Protein AF-M0G996-F1 (afdb_monomer)

Radius of gyration: 20.88 Å; Cα contacts (8 Å, |Δi|>4): 103; chains: 1; bounding box: 54×39×55 Å

Organism: Haloferax prahovense (strain DSM 18310 / JCM 13924 / TL6) (NCBI:txid1227461)

Sequence (104 aa):
MSTTAAAQEGVGSGICGTPLAETINQAAPLVVGTLMIGAAILSYILHTAAAFPKDPQSVQTFKNWRNRAGMSAVTTPLFAVVIEMFIGFTGTSTAECVSIVPFF

pLDDT: mean 76.58, std 18.46, range [34.53, 96.31]

Nearest PDB structures (foldseek):
  5l8b-assembly1_I  TM=9.284E-01  e=2.041E+00  Rhodospirillum rubrum
  5l89-assembly1_A  TM=7.918E-01  e=1.202E+00  Rhodospirillum rubrum
  5l8b-assembly4_V  TM=7.927E-01  e=1.434E+00  Rhodospirillum rubrum
  5l8f-assembly1_B  TM=7.906E-01  e=1.434E+00  Rhodospirillum rubrum ATCC 11170
  5l8b-assembly1_J  TM=7.923E-01  e=1.613E+00  Rhodospirillum rubrum

Foldseek 3Di:
DDDDDDDDDDPPPFCAPPPVLVCQQVPLQVVLVCLLVVLQVLLVVLVVVLVPDPDVVVNVVSVVSSVVSNVSNVVSLVVQVVVLVVVVVVVRPSNVRHDNHNPD

Mean predicted aligned error: 10.98 Å

Secondary structure (DSSP, 8-state):
----------TT--STTSHHHHHHHHHHHHHHHHHHHHHHHHHHHHHHHTTS--SHHHHHHHHHHHHHHHHHHHHHHHHHHHHHHHHHHT-SGGGGT---STT-

Structure (mmCIF, N/CA/C/O backbone):
data_AF-M0G996-F1
#
_entry.id   AF-M0G996-F1
#
loop_
_atom_site.group_PDB
_atom_site.id
_atom_site.type_symbol
_atom_site.label_atom_id
_atom_site.label_alt_id
_atom_site.label_comp_id
_atom_site.label_asym_id
_atom_site.label_entity_id
_atom_site.label_seq_id
_atom_site.pdbx_PDB_ins_code
_atom_site.Cartn_x
_atom_site.Cartn_y
_atom_site.Cartn_z
_atom_site.occupancy
_atom_site.B_iso_or_equiv
_atom_site.auth_seq_id
_atom_site.auth_comp_id
_atom_site.auth_asym_id
_atom_site.auth_atom_id
_atom_site.pdbx_PDB_model_num
ATOM 1 N N . MET A 1 1 ? 30.913 30.472 -22.057 1.00 34.59 1 MET A N 1
ATOM 2 C CA . MET A 1 1 ? 29.515 30.420 -22.533 1.00 34.59 1 MET A CA 1
ATOM 3 C C . MET A 1 1 ? 29.280 29.021 -23.070 1.00 34.59 1 MET A C 1
ATOM 5 O O . MET A 1 1 ? 29.882 28.678 -24.075 1.00 34.59 1 MET A O 1
ATOM 9 N N . SER A 1 2 ? 28.527 28.197 -22.340 1.00 37.09 2 SER A N 1
ATOM 10 C CA . SER A 1 2 ? 28.156 26.842 -22.762 1.00 37.09 2 SER A CA 1
ATOM 11 C C . SER A 1 2 ? 26.751 26.915 -23.347 1.00 37.09 2 SER A C 1
ATOM 13 O O . SER A 1 2 ? 25.819 27.314 -22.651 1.00 37.09 2 SER A O 1
ATOM 15 N N . THR A 1 3 ? 26.615 26.630 -24.637 1.00 41.78 3 THR A N 1
ATOM 16 C CA . THR A 1 3 ? 25.322 26.513 -25.309 1.00 41.78 3 THR A CA 1
ATOM 17 C C . THR A 1 3 ? 24.697 25.171 -24.959 1.00 41.78 3 THR A C 1
ATOM 19 O O . THR A 1 3 ? 25.253 24.118 -25.262 1.00 41.78 3 THR A O 1
ATOM 22 N N . THR A 1 4 ? 23.526 25.223 -24.333 1.00 44.72 4 THR A N 1
ATOM 23 C CA . THR A 1 4 ? 22.593 24.106 -24.179 1.00 44.72 4 THR A CA 1
ATOM 24 C C . THR A 1 4 ? 22.136 23.624 -25.554 1.00 44.72 4 THR A C 1
ATOM 26 O O . THR A 1 4 ? 21.412 24.342 -26.245 1.00 44.72 4 THR A O 1
ATOM 29 N N . ALA A 1 5 ? 22.540 22.417 -25.946 1.00 42.69 5 ALA A N 1
ATOM 30 C CA . ALA A 1 5 ? 21.905 21.695 -27.039 1.00 42.69 5 ALA A CA 1
ATOM 31 C C . ALA A 1 5 ? 20.617 21.055 -26.505 1.00 42.69 5 ALA A C 1
ATOM 33 O O . ALA A 1 5 ? 20.651 20.141 -25.682 1.00 42.69 5 ALA A O 1
ATOM 34 N N . ALA A 1 6 ? 19.482 21.600 -26.935 1.00 41.41 6 ALA A N 1
ATOM 35 C CA . ALA A 1 6 ? 18.177 20.998 -26.7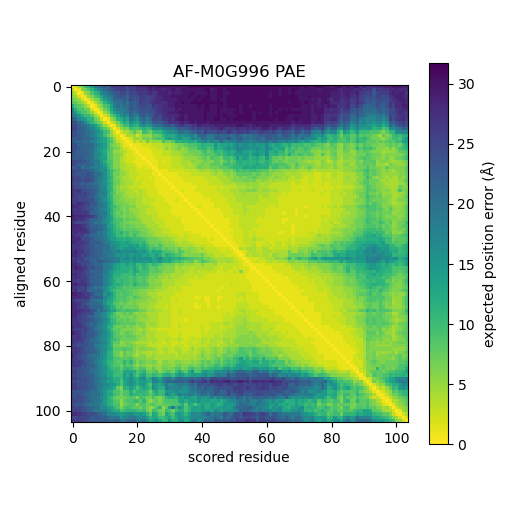42 1.00 41.41 6 ALA A CA 1
ATOM 36 C C . ALA A 1 6 ? 18.029 19.758 -27.636 1.00 41.41 6 ALA A C 1
ATOM 38 O O . ALA A 1 6 ? 18.450 19.775 -28.789 1.00 41.41 6 ALA A O 1
ATOM 39 N N . ALA A 1 7 ? 17.427 18.726 -27.041 1.00 48.81 7 ALA A N 1
ATOM 40 C CA . ALA A 1 7 ? 16.586 17.678 -27.612 1.00 48.81 7 ALA A CA 1
ATOM 41 C C . ALA A 1 7 ? 16.624 17.471 -29.137 1.00 48.81 7 ALA A C 1
ATOM 43 O O . ALA A 1 7 ? 16.220 18.356 -29.885 1.00 48.81 7 ALA A O 1
ATOM 44 N N . GLN A 1 8 ? 16.952 16.243 -29.558 1.00 42.38 8 GLN A N 1
ATOM 45 C CA . GLN A 1 8 ? 16.032 15.347 -30.282 1.00 42.38 8 GLN A CA 1
ATOM 46 C C . GLN A 1 8 ? 16.818 14.201 -30.939 1.00 42.38 8 GLN A C 1
ATOM 48 O O . GLN A 1 8 ? 17.182 14.307 -32.101 1.00 42.38 8 GLN A O 1
ATOM 53 N N . GLU A 1 9 ? 17.014 13.080 -30.237 1.00 34.53 9 GLU A N 1
ATOM 54 C CA . GLU A 1 9 ? 17.279 11.786 -30.885 1.00 34.53 9 GLU A CA 1
ATOM 55 C C . GLU A 1 9 ? 16.590 10.662 -30.098 1.00 34.53 9 GLU A C 1
ATOM 57 O O . GLU A 1 9 ? 16.899 10.423 -28.936 1.00 34.53 9 GLU A O 1
ATOM 62 N N . GLY A 1 10 ? 15.639 9.982 -30.748 1.00 34.75 10 GLY A N 1
ATOM 63 C CA . GLY A 1 10 ? 15.135 8.676 -30.323 1.00 34.75 10 GLY A CA 1
ATOM 64 C C . GLY A 1 10 ? 13.733 8.654 -29.714 1.00 34.75 10 GLY A C 1
ATOM 65 O O . GLY A 1 10 ? 13.570 8.619 -28.497 1.00 34.75 10 GLY A O 1
ATOM 66 N N . VAL A 1 11 ? 12.711 8.490 -30.560 1.00 43.25 11 VAL A N 1
ATOM 67 C CA . VAL A 1 11 ? 11.541 7.681 -30.175 1.00 43.25 11 VAL A CA 1
ATOM 68 C C . VAL A 1 11 ? 12.088 6.273 -29.908 1.00 43.25 11 VAL A C 1
ATOM 70 O O . VAL A 1 11 ? 12.299 5.508 -30.843 1.00 43.25 11 VAL A O 1
ATOM 73 N N . GLY A 1 12 ? 12.468 5.998 -28.657 1.00 42.66 12 GLY A N 1
ATOM 74 C CA . GLY A 1 12 ? 13.175 4.772 -28.273 1.00 42.66 12 GLY A CA 1
ATOM 75 C C . GLY A 1 12 ? 14.342 4.918 -27.284 1.00 42.66 12 GLY A C 1
ATOM 76 O O . GLY A 1 12 ? 14.919 3.895 -26.930 1.00 42.66 12 GLY A O 1
ATOM 77 N N . SER A 1 13 ? 14.703 6.113 -26.791 1.00 47.28 13 SER A N 1
ATOM 78 C CA . SER A 1 13 ? 15.639 6.212 -25.654 1.00 47.28 13 SER A CA 1
AT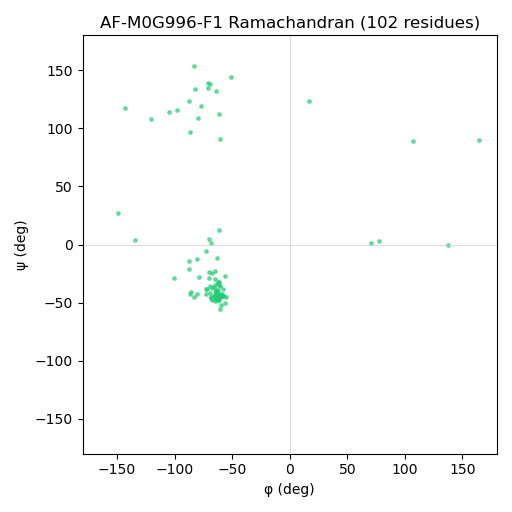OM 79 C C . SER A 1 13 ? 14.860 6.110 -24.339 1.00 47.28 13 SER A C 1
ATOM 81 O O . SER A 1 13 ? 14.246 7.078 -23.886 1.00 47.28 13 SER A O 1
ATOM 83 N N . GLY A 1 14 ? 14.815 4.911 -23.764 1.00 57.38 14 GLY A N 1
ATOM 84 C CA . GLY A 1 14 ? 14.118 4.639 -22.511 1.00 57.38 14 GLY A CA 1
ATOM 85 C C . GLY A 1 14 ? 14.497 5.600 -21.384 1.00 57.38 14 GLY A C 1
ATOM 86 O O . GLY A 1 14 ? 15.653 5.982 -21.249 1.00 57.38 14 GLY A O 1
ATOM 87 N N . ILE A 1 15 ? 13.539 5.954 -20.525 1.00 62.47 15 ILE A N 1
ATOM 88 C CA . ILE A 1 15 ? 13.797 6.792 -19.337 1.00 62.47 15 ILE A CA 1
ATOM 89 C C . ILE A 1 15 ? 14.619 6.069 -18.249 1.00 62.47 15 ILE A C 1
ATOM 91 O O . ILE A 1 15 ? 14.859 6.628 -17.179 1.00 62.47 15 ILE A O 1
ATOM 95 N N . CYS A 1 16 ? 15.080 4.846 -18.502 1.00 63.38 16 CYS A N 1
ATOM 96 C CA . CYS A 1 16 ? 15.977 4.114 -17.616 1.00 63.38 16 CYS A CA 1
ATOM 97 C C . CYS A 1 16 ? 17.328 4.827 -17.490 1.00 63.38 16 CYS A C 1
ATOM 99 O O . CYS A 1 16 ? 17.911 5.251 -18.482 1.00 63.38 16 CYS A O 1
ATOM 101 N N . GLY A 1 17 ? 17.812 4.987 -16.256 1.00 63.84 17 GLY A N 1
ATOM 102 C CA . GLY A 1 17 ? 19.024 5.763 -15.966 1.00 63.84 17 GLY A CA 1
ATOM 103 C C . GLY A 1 17 ? 18.825 7.284 -15.983 1.00 63.84 17 GLY A C 1
ATOM 104 O O . GLY A 1 17 ? 19.787 8.022 -15.787 1.00 63.84 17 GLY A O 1
ATOM 105 N N . THR A 1 18 ? 17.596 7.774 -16.190 1.00 74.88 18 THR A N 1
ATOM 106 C CA . THR A 1 18 ? 17.283 9.195 -15.991 1.00 74.88 18 THR A CA 1
ATOM 107 C C . THR A 1 18 ? 16.986 9.488 -14.516 1.00 74.88 18 THR A C 1
ATOM 109 O O . THR A 1 18 ? 16.448 8.622 -13.817 1.00 74.88 18 THR A O 1
ATOM 112 N N . PRO A 1 19 ? 17.215 10.731 -14.048 1.00 74.19 19 PRO A N 1
ATOM 113 C CA . PRO A 1 19 ? 16.829 11.150 -12.697 1.00 74.19 19 PRO A CA 1
ATOM 114 C C . PRO A 1 19 ? 15.336 10.946 -12.396 1.00 74.19 19 PRO A C 1
ATOM 116 O O . PRO A 1 19 ? 14.946 10.762 -11.244 1.00 74.19 19 PRO A O 1
ATOM 119 N N . LEU A 1 20 ? 14.487 10.965 -13.431 1.00 71.88 20 LEU A N 1
ATOM 120 C CA . LEU A 1 20 ? 13.052 10.731 -13.298 1.00 71.88 20 LEU A CA 1
ATOM 121 C C . LEU A 1 20 ? 12.754 9.279 -12.898 1.00 71.88 20 LEU A C 1
ATOM 123 O O . LEU A 1 20 ? 12.001 9.060 -11.953 1.00 71.88 20 LEU A O 1
ATOM 127 N N . ALA A 1 21 ? 13.358 8.296 -13.573 1.00 72.06 21 ALA A N 1
ATOM 128 C CA . ALA A 1 21 ? 13.177 6.886 -13.225 1.00 72.06 21 ALA A CA 1
ATOM 129 C C . ALA A 1 21 ? 13.727 6.575 -11.826 1.00 72.06 21 ALA A C 1
ATOM 131 O O . ALA A 1 21 ? 13.077 5.884 -11.048 1.00 72.06 21 ALA A O 1
ATOM 132 N N . GLU A 1 22 ? 14.878 7.147 -11.467 1.00 74.69 22 GLU A N 1
ATOM 133 C CA . GLU A 1 22 ? 15.461 6.991 -10.131 1.00 74.69 22 GLU A CA 1
ATOM 134 C C . GLU A 1 22 ? 14.565 7.584 -9.031 1.00 74.69 22 GLU A C 1
ATOM 136 O O . GLU A 1 22 ? 14.337 6.949 -8.001 1.00 74.69 22 GLU A O 1
ATOM 141 N N . THR A 1 23 ? 13.962 8.751 -9.284 1.00 77.81 23 THR A N 1
ATOM 142 C CA . THR A 1 23 ? 12.992 9.364 -8.364 1.00 77.81 23 THR A CA 1
ATOM 143 C C . THR A 1 23 ? 11.759 8.481 -8.180 1.00 77.81 23 THR A C 1
ATOM 145 O O . THR A 1 23 ? 11.301 8.302 -7.054 1.00 77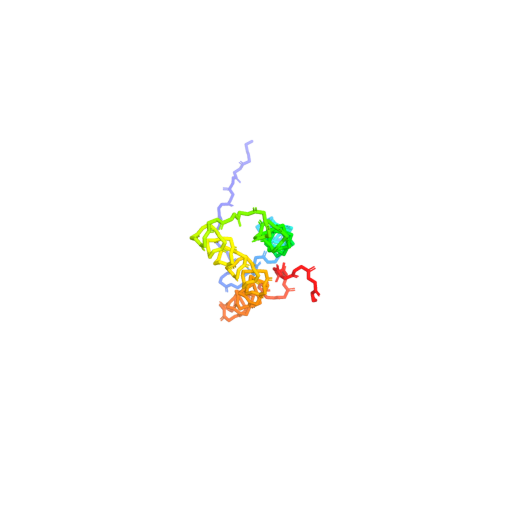.81 23 THR A O 1
ATOM 148 N N . ILE A 1 24 ? 11.219 7.906 -9.259 1.00 78.31 24 ILE A N 1
ATOM 149 C CA . ILE A 1 24 ? 10.046 7.024 -9.184 1.00 78.31 24 ILE A CA 1
ATOM 150 C C . ILE A 1 24 ? 10.383 5.751 -8.396 1.00 78.31 24 ILE A C 1
ATOM 152 O O . ILE A 1 24 ? 9.617 5.380 -7.511 1.00 78.31 24 ILE A O 1
ATOM 156 N N . ASN A 1 25 ? 11.546 5.142 -8.638 1.00 77.00 25 ASN A N 1
ATOM 157 C CA . ASN A 1 25 ? 12.010 3.956 -7.909 1.00 77.00 25 ASN A CA 1
ATOM 158 C C . ASN A 1 25 ? 12.218 4.180 -6.415 1.00 77.00 25 ASN A C 1
ATOM 160 O O . ASN A 1 25 ? 12.046 3.261 -5.624 1.00 77.00 25 ASN A O 1
ATOM 164 N N . GLN A 1 26 ? 12.609 5.386 -6.009 1.00 79.50 26 GLN A N 1
ATOM 165 C CA . GLN A 1 26 ? 12.744 5.700 -4.589 1.00 79.50 26 GLN A CA 1
ATOM 166 C C . GLN A 1 26 ? 11.400 6.084 -3.964 1.00 79.50 26 GLN A C 1
ATOM 168 O O . GLN A 1 26 ? 11.063 5.636 -2.869 1.00 79.50 26 GLN A O 1
ATOM 173 N N . ALA A 1 27 ? 10.622 6.926 -4.644 1.00 84.00 27 ALA A N 1
ATOM 174 C CA . ALA A 1 27 ? 9.423 7.520 -4.070 1.00 84.00 27 ALA A CA 1
ATOM 175 C C . ALA A 1 27 ? 8.221 6.571 -4.098 1.00 84.00 27 ALA A C 1
ATOM 177 O O . ALA A 1 27 ? 7.472 6.504 -3.123 1.00 84.00 27 ALA A O 1
ATOM 178 N N . ALA A 1 28 ? 8.009 5.846 -5.197 1.00 84.56 28 ALA A N 1
ATOM 179 C CA . ALA A 1 28 ? 6.782 5.087 -5.397 1.00 84.56 28 ALA A CA 1
ATOM 180 C C . ALA A 1 28 ? 6.659 3.894 -4.425 1.00 84.56 28 ALA A C 1
ATOM 182 O O . ALA A 1 28 ? 5.630 3.822 -3.744 1.00 84.56 28 ALA A O 1
ATOM 183 N N . PRO A 1 29 ? 7.701 3.061 -4.211 1.00 84.88 29 PRO A N 1
ATOM 184 C CA . PRO A 1 29 ? 7.686 2.035 -3.165 1.00 84.88 29 PRO A CA 1
ATOM 185 C C . PRO A 1 29 ? 7.450 2.605 -1.768 1.00 84.88 29 PRO A C 1
ATOM 187 O O . PRO A 1 29 ? 6.709 2.029 -0.971 1.00 84.88 29 PRO A O 1
ATOM 190 N N . LEU A 1 30 ? 8.032 3.769 -1.471 1.00 86.50 30 LEU A N 1
ATOM 191 C CA . LEU A 1 30 ? 7.919 4.405 -0.162 1.00 86.50 30 LEU A CA 1
ATOM 192 C C . LEU A 1 30 ? 6.499 4.927 0.096 1.00 86.50 30 LEU A C 1
ATOM 194 O O . LEU A 1 30 ? 5.954 4.722 1.182 1.00 86.50 30 LEU A O 1
ATOM 198 N N . VAL A 1 31 ? 5.861 5.536 -0.907 1.00 88.06 31 VAL A N 1
ATOM 199 C CA . VAL A 1 31 ? 4.455 5.970 -0.837 1.00 88.06 31 VAL A CA 1
ATOM 200 C C . VAL A 1 31 ? 3.522 4.767 -0.703 1.00 88.06 31 VAL A C 1
ATOM 202 O O . VAL A 1 31 ? 2.677 4.749 0.193 1.00 88.06 31 VAL A O 1
ATOM 205 N N . VAL A 1 32 ? 3.697 3.739 -1.539 1.00 88.81 32 VAL A N 1
ATOM 206 C CA . VAL A 1 32 ? 2.886 2.510 -1.500 1.00 88.81 32 VAL A CA 1
ATOM 207 C C . VAL A 1 32 ? 3.038 1.807 -0.151 1.00 88.81 32 VAL A C 1
ATOM 209 O O . VAL A 1 32 ? 2.039 1.448 0.473 1.00 88.81 32 VAL A O 1
ATOM 212 N N . GLY A 1 33 ? 4.268 1.675 0.346 1.00 87.19 33 GLY A N 1
ATOM 213 C CA . GLY A 1 33 ? 4.570 1.067 1.639 1.00 87.19 33 GLY A CA 1
ATOM 214 C C . GLY A 1 33 ? 3.984 1.861 2.805 1.00 87.19 33 GLY A C 1
ATOM 215 O O . GLY A 1 33 ? 3.370 1.278 3.697 1.00 87.19 33 GLY A O 1
ATOM 216 N N . THR A 1 34 ? 4.088 3.191 2.771 1.00 90.50 34 THR A N 1
ATOM 217 C CA . THR A 1 34 ? 3.510 4.070 3.801 1.00 90.50 34 THR A CA 1
ATOM 218 C C . THR A 1 34 ? 1.991 3.954 3.841 1.00 90.50 34 THR A C 1
ATOM 220 O O . THR A 1 34 ? 1.412 3.851 4.920 1.00 90.50 34 THR A O 1
ATOM 223 N N . LEU A 1 35 ? 1.333 3.924 2.681 1.00 91.06 35 LEU A N 1
ATOM 224 C CA . LEU A 1 35 ? -0.115 3.745 2.600 1.00 91.06 35 LEU A CA 1
ATOM 225 C C . LEU A 1 35 ? -0.540 2.358 3.085 1.00 91.06 35 LEU A C 1
ATOM 227 O O . LEU A 1 35 ? -1.480 2.255 3.870 1.00 91.06 35 LEU A O 1
ATOM 231 N N . MET A 1 36 ? 0.168 1.302 2.679 1.00 91.81 36 MET A N 1
ATOM 232 C CA . MET A 1 36 ? -0.107 -0.069 3.110 1.00 91.81 36 MET A CA 1
ATOM 233 C C . MET A 1 36 ? 0.025 -0.219 4.632 1.00 91.81 36 MET A C 1
ATOM 235 O O . MET A 1 36 ? -0.917 -0.643 5.305 1.00 91.81 36 MET A O 1
ATOM 239 N N . ILE A 1 37 ? 1.182 0.155 5.182 1.00 92.00 37 ILE A N 1
ATOM 240 C CA . ILE A 1 37 ? 1.491 0.013 6.610 1.00 92.00 37 ILE A CA 1
ATOM 241 C C . ILE A 1 37 ? 0.622 0.966 7.433 1.00 92.00 37 ILE A C 1
ATOM 243 O O . ILE A 1 37 ? 0.016 0.554 8.422 1.00 92.00 37 ILE A O 1
ATOM 247 N N . GLY A 1 38 ? 0.502 2.224 7.006 1.00 93.56 38 GLY A N 1
ATOM 248 C CA . GLY A 1 38 ? -0.311 3.232 7.679 1.00 93.56 38 GLY A CA 1
ATOM 249 C C . GLY A 1 38 ? -1.783 2.832 7.750 1.00 93.56 38 GLY A C 1
ATOM 250 O O . GLY A 1 38 ? -2.399 2.932 8.812 1.00 93.56 38 GLY A O 1
ATOM 251 N N . ALA A 1 39 ? -2.340 2.297 6.662 1.00 93.31 39 ALA A N 1
ATOM 252 C CA . ALA A 1 39 ? -3.715 1.819 6.646 1.00 93.31 39 ALA A CA 1
ATOM 253 C C . ALA A 1 39 ? -3.915 0.548 7.492 1.00 93.31 39 ALA A C 1
ATOM 255 O O . ALA A 1 39 ? -4.943 0.418 8.160 1.00 93.31 39 ALA A O 1
ATOM 256 N N . ALA A 1 40 ? -2.933 -0.359 7.532 1.00 93.94 40 ALA A N 1
ATOM 257 C CA . ALA A 1 40 ? -2.975 -1.534 8.404 1.00 93.94 40 ALA A CA 1
ATOM 258 C C . ALA A 1 40 ? -2.964 -1.142 9.894 1.00 93.94 40 ALA A C 1
ATOM 260 O O . ALA A 1 40 ? -3.804 -1.615 10.664 1.00 93.94 40 ALA A O 1
ATOM 261 N N . ILE A 1 41 ? -2.075 -0.222 10.289 1.00 95.62 41 ILE A N 1
ATOM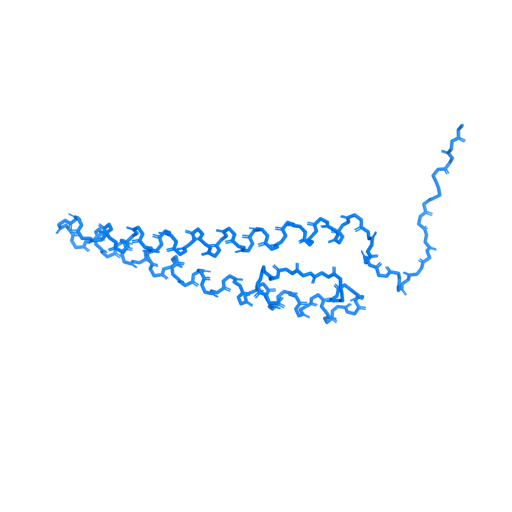 262 C CA . ILE A 1 41 ? -2.009 0.318 11.656 1.00 95.62 41 ILE A CA 1
ATOM 263 C C . ILE A 1 41 ? -3.317 1.029 12.010 1.00 95.62 41 ILE A C 1
ATOM 265 O O . ILE A 1 41 ? -3.887 0.780 13.072 1.00 95.62 41 ILE A O 1
ATOM 269 N N . LEU A 1 42 ? -3.834 1.875 11.114 1.00 94.44 42 LEU A N 1
ATOM 270 C CA . LEU A 1 42 ? -5.101 2.567 11.330 1.00 94.44 42 LEU A CA 1
ATOM 271 C C . LEU A 1 42 ? -6.257 1.574 11.508 1.00 94.44 42 LEU A C 1
ATOM 273 O O . LEU A 1 42 ? -7.061 1.731 12.421 1.00 94.44 42 LEU A O 1
ATOM 277 N N . SER A 1 43 ? -6.326 0.528 10.682 1.00 94.94 43 SER A N 1
ATOM 278 C CA . SER A 1 43 ? -7.320 -0.539 10.830 1.00 94.94 43 SER A CA 1
ATOM 279 C C . SER A 1 43 ? -7.230 -1.199 12.211 1.00 94.94 43 SER A C 1
ATOM 281 O O . SER A 1 43 ? -8.246 -1.358 12.887 1.00 94.94 43 SER A O 1
ATOM 283 N N . TYR A 1 44 ? -6.021 -1.505 12.687 1.00 94.75 44 TYR A N 1
ATOM 284 C CA . TYR A 1 44 ? -5.817 -2.067 14.022 1.00 94.75 44 TYR A CA 1
ATOM 285 C C . TYR A 1 44 ? -6.283 -1.120 15.141 1.00 94.75 44 TYR A C 1
ATOM 287 O O . TYR A 1 44 ? -7.039 -1.533 16.022 1.00 94.75 44 TYR A O 1
ATOM 295 N N . ILE A 1 45 ? -5.911 0.163 15.078 1.00 95.19 45 ILE A N 1
ATOM 296 C CA . ILE A 1 45 ? -6.340 1.178 16.053 1.00 95.19 45 ILE A CA 1
ATOM 297 C C . ILE A 1 45 ? -7.864 1.323 16.051 1.00 95.19 45 ILE A C 1
ATOM 299 O O . ILE A 1 45 ? -8.484 1.373 17.105 1.00 95.19 45 ILE A O 1
ATOM 303 N N . LEU A 1 46 ? -8.501 1.362 14.881 1.00 94.06 46 LEU A N 1
ATOM 304 C CA . LEU A 1 46 ? -9.956 1.496 14.789 1.00 94.06 46 LEU A CA 1
ATOM 305 C C . LEU A 1 46 ? -10.683 0.228 15.251 1.00 94.06 46 LEU A C 1
ATOM 307 O O . LEU A 1 46 ? -11.807 0.308 15.750 1.00 94.06 46 LEU A O 1
ATOM 311 N N . HIS A 1 47 ? -10.055 -0.942 15.107 1.00 93.94 47 HIS A N 1
ATOM 312 C CA . HIS A 1 47 ? -10.590 -2.191 15.631 1.00 93.94 47 HIS A CA 1
ATOM 313 C C . HIS A 1 47 ? -10.669 -2.176 17.157 1.00 93.94 47 HIS A C 1
ATOM 315 O O . HIS A 1 47 ? -11.712 -2.536 17.702 1.00 93.94 47 HIS A O 1
ATOM 321 N N . THR A 1 48 ? -9.608 -1.726 17.830 1.00 92.94 48 THR A N 1
ATOM 322 C CA . THR A 1 48 ? -9.600 -1.585 19.291 1.00 92.94 48 THR A CA 1
ATOM 323 C C . THR A 1 48 ? -10.472 -0.412 19.738 1.00 92.94 48 THR A C 1
ATOM 325 O O . THR A 1 48 ? -11.227 -0.540 20.700 1.00 92.94 48 THR A O 1
ATOM 328 N N . ALA A 1 49 ? -10.465 0.698 18.991 1.00 90.44 49 ALA A N 1
ATOM 329 C CA . ALA A 1 49 ? -11.263 1.880 19.295 1.00 90.44 49 ALA A CA 1
ATOM 330 C C . ALA A 1 49 ? -12.775 1.605 19.281 1.00 90.44 49 ALA A C 1
ATOM 332 O O . ALA A 1 49 ? -13.511 2.186 20.073 1.00 90.44 49 ALA A O 1
ATOM 333 N N . ALA A 1 50 ? -13.247 0.687 18.431 1.00 88.62 50 ALA A N 1
ATOM 334 C CA . ALA A 1 50 ? -14.660 0.319 18.342 1.00 88.62 50 ALA A CA 1
ATOM 335 C C . ALA A 1 50 ? -15.234 -0.309 19.630 1.00 88.62 50 ALA A C 1
ATOM 337 O O . ALA A 1 50 ? -16.450 -0.461 19.722 1.00 88.62 50 ALA A O 1
ATOM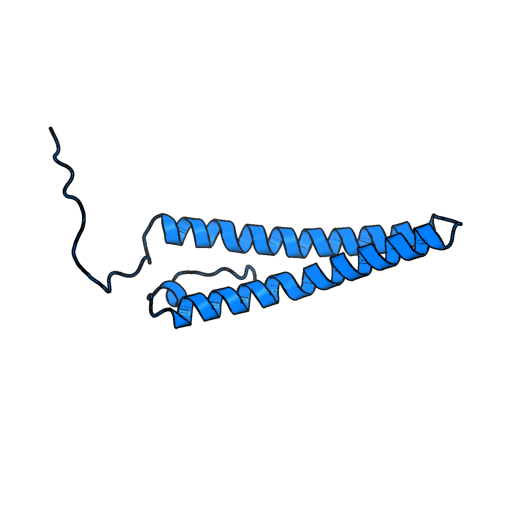 338 N N . ALA A 1 51 ? -14.392 -0.674 20.606 1.00 87.94 51 ALA A N 1
ATOM 339 C CA . ALA A 1 51 ? -14.816 -1.230 21.890 1.00 87.94 51 ALA A CA 1
ATOM 340 C C . ALA A 1 51 ? -15.131 -0.169 22.967 1.00 87.94 51 ALA A C 1
ATOM 342 O O . ALA A 1 51 ? -15.730 -0.509 23.984 1.00 87.94 51 ALA A O 1
ATOM 343 N N . PHE A 1 52 ? -14.737 1.097 22.776 1.00 91.75 52 PHE A N 1
ATOM 344 C CA . PHE A 1 52 ? -14.930 2.150 23.786 1.00 91.75 52 PHE A CA 1
ATOM 345 C C . PHE A 1 52 ? -16.290 2.869 23.737 1.00 91.75 52 PHE A C 1
ATOM 347 O O . PHE A 1 52 ? -16.851 3.134 24.804 1.00 91.75 52 PHE A O 1
ATOM 354 N N . PRO A 1 53 ? -16.840 3.235 22.563 1.00 88.44 53 PRO A N 1
ATOM 355 C CA . PRO A 1 53 ? -18.100 3.961 22.502 1.00 88.44 53 PRO A CA 1
ATOM 356 C C . PRO A 1 53 ? -19.261 3.071 22.932 1.00 88.44 53 PRO A C 1
ATOM 358 O O . PRO A 1 53 ? -19.361 1.914 22.530 1.00 88.44 53 PRO A O 1
ATOM 361 N N . LYS A 1 54 ? -20.174 3.639 23.722 1.00 89.19 54 LYS A N 1
ATOM 362 C CA . LYS A 1 54 ? -21.425 2.971 24.113 1.00 89.19 54 LYS A CA 1
ATOM 363 C C . LYS A 1 54 ? -22.544 3.195 23.102 1.00 89.19 54 LYS A C 1
ATOM 365 O O . LYS A 1 54 ? -23.505 2.432 23.083 1.00 89.19 54 LYS A O 1
ATOM 370 N N . ASP A 1 55 ? -22.439 4.244 22.287 1.00 94.69 55 ASP A N 1
ATOM 371 C CA . ASP A 1 55 ? -23.441 4.542 21.280 1.00 94.69 55 ASP A CA 1
ATOM 372 C C . ASP A 1 55 ? -23.205 3.688 20.012 1.00 94.69 55 ASP A C 1
ATOM 374 O O . ASP A 1 55 ? -22.074 3.567 19.524 1.00 94.69 55 ASP A O 1
ATOM 378 N N . PRO A 1 56 ? -24.260 3.070 19.459 1.00 90.88 56 PRO A N 1
ATOM 379 C CA . PRO A 1 56 ? -24.125 2.153 18.330 1.00 90.88 56 PRO A CA 1
ATOM 380 C C . PRO A 1 56 ? -23.678 2.851 17.036 1.00 90.88 56 PRO A C 1
ATOM 382 O O . PRO A 1 56 ? -23.084 2.208 16.168 1.00 90.88 56 PRO A O 1
ATOM 385 N N . GLN A 1 57 ? -23.926 4.155 16.895 1.00 94.19 57 GLN A N 1
ATOM 386 C CA . GLN A 1 57 ? -23.591 4.912 15.691 1.00 94.19 57 GLN A CA 1
ATOM 387 C C . GLN A 1 57 ? -22.078 5.151 15.574 1.00 94.19 57 GLN A C 1
ATOM 389 O O . GLN A 1 57 ? -21.500 4.960 14.500 1.00 94.19 57 GLN A O 1
ATOM 394 N N . SER A 1 58 ? -21.409 5.497 16.671 1.00 91.75 58 SER A N 1
ATOM 395 C CA . SER A 1 58 ? -19.956 5.639 16.734 1.00 91.75 58 SER A CA 1
ATOM 396 C C . SER A 1 58 ? -19.275 4.298 16.520 1.00 91.75 58 SER A C 1
ATOM 398 O O . SER A 1 58 ? -18.356 4.214 15.708 1.00 91.75 58 SER A O 1
ATOM 400 N N . VAL A 1 59 ? -19.762 3.221 17.153 1.00 92.19 59 VAL A N 1
ATOM 401 C CA . VAL A 1 59 ? -19.243 1.860 16.917 1.00 92.19 59 VAL A CA 1
ATOM 402 C C . VAL A 1 59 ? -19.317 1.504 15.431 1.00 92.19 59 VAL A C 1
ATOM 404 O O . VAL A 1 59 ? -18.344 1.003 14.861 1.00 92.19 59 VAL A O 1
ATOM 407 N N . GLN A 1 60 ? -20.442 1.796 14.772 1.00 94.12 60 GLN A N 1
ATOM 408 C CA . GLN A 1 60 ? -20.589 1.544 13.340 1.00 94.12 60 GLN A CA 1
ATOM 409 C C . GLN A 1 60 ? -19.655 2.423 12.498 1.00 94.12 60 GLN A C 1
ATOM 411 O O . GLN A 1 60 ? -19.082 1.953 11.515 1.00 94.12 60 GLN A O 1
ATOM 416 N N . THR A 1 61 ? -19.439 3.672 12.908 1.00 94.69 61 THR A N 1
ATOM 417 C CA . THR A 1 61 ? -18.494 4.588 12.259 1.00 94.69 61 THR A CA 1
ATOM 418 C C . THR A 1 61 ? -17.065 4.049 12.330 1.00 94.69 61 THR A C 1
ATOM 420 O O . THR A 1 61 ? -16.402 3.958 11.295 1.00 94.69 61 THR A O 1
ATOM 423 N N . PHE A 1 62 ? -16.610 3.597 13.503 1.00 93.25 62 PHE A N 1
ATOM 424 C CA . PHE A 1 62 ? -15.293 2.970 13.661 1.00 93.25 62 PHE A CA 1
ATOM 425 C C . PHE A 1 62 ? -15.156 1.703 12.818 1.00 93.25 62 PHE A C 1
ATOM 427 O O . PHE A 1 62 ? -14.149 1.531 12.134 1.00 93.25 62 PHE A O 1
ATOM 434 N N . LYS A 1 63 ? -16.182 0.843 12.787 1.00 93.06 63 LYS A N 1
ATOM 435 C CA . LYS A 1 63 ? -16.189 -0.359 11.935 1.00 93.06 63 LYS A CA 1
ATOM 436 C C . LYS A 1 63 ? -16.086 -0.017 10.448 1.00 93.06 63 LYS A C 1
ATOM 438 O O . LYS A 1 63 ? -15.325 -0.664 9.732 1.00 93.06 63 LYS A O 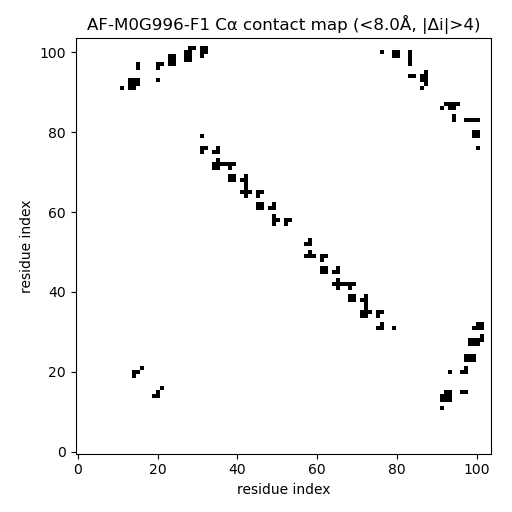1
ATOM 443 N N . ASN A 1 64 ? -16.809 1.002 9.988 1.00 96.31 64 ASN A N 1
ATOM 444 C CA . ASN A 1 64 ? -16.769 1.442 8.594 1.00 96.31 64 ASN A CA 1
ATOM 445 C C . ASN A 1 64 ? -15.383 1.977 8.215 1.00 96.31 64 ASN A C 1
ATOM 447 O O . ASN A 1 64 ? -14.832 1.577 7.189 1.00 96.31 64 ASN A O 1
ATOM 451 N N . TRP A 1 65 ? -14.794 2.833 9.054 1.00 95.56 65 TRP A N 1
ATOM 452 C CA . TRP A 1 65 ? -13.442 3.348 8.834 1.00 95.56 65 TRP A CA 1
ATOM 453 C C . TRP A 1 65 ? -12.384 2.247 8.894 1.00 95.56 65 TRP A C 1
ATOM 455 O O . TRP A 1 65 ? -11.520 2.199 8.023 1.00 95.56 65 TRP A O 1
ATOM 465 N N . ARG A 1 66 ? -12.496 1.313 9.845 1.00 95.69 66 ARG A N 1
ATOM 466 C CA . ARG A 1 66 ? -11.628 0.133 9.936 1.00 95.69 66 ARG A CA 1
ATOM 467 C C . ARG A 1 66 ? -11.671 -0.672 8.646 1.00 95.69 66 ARG A C 1
ATOM 469 O O . ARG A 1 66 ? -10.629 -1.003 8.100 1.00 95.69 66 ARG A O 1
ATOM 476 N N . ASN A 1 67 ? -12.868 -0.985 8.151 1.00 95.62 67 ASN A N 1
ATOM 477 C CA . ASN A 1 67 ? -13.020 -1.789 6.941 1.00 95.62 67 ASN A CA 1
ATOM 478 C C . ASN A 1 67 ? -12.431 -1.070 5.721 1.00 95.62 67 ASN A C 1
ATOM 480 O O . ASN A 1 67 ? -11.765 -1.704 4.912 1.00 95.62 67 ASN A O 1
ATOM 484 N N . ARG A 1 68 ? -12.614 0.252 5.610 1.00 94.94 68 ARG A N 1
ATOM 485 C CA . ARG A 1 68 ? -11.989 1.056 4.548 1.00 94.94 68 ARG A CA 1
ATOM 486 C C . ARG A 1 68 ? -10.465 1.041 4.643 1.00 94.94 68 ARG A C 1
ATOM 488 O O . ARG A 1 68 ? -9.818 0.795 3.634 1.00 94.94 68 ARG A O 1
ATOM 495 N N . ALA A 1 69 ? -9.913 1.241 5.839 1.00 93.06 69 ALA A N 1
ATOM 496 C CA . ALA A 1 69 ? -8.473 1.204 6.079 1.00 93.06 69 ALA A CA 1
ATOM 497 C C . ALA A 1 69 ? -7.883 -0.189 5.779 1.00 93.06 69 ALA A C 1
ATOM 499 O O . ALA A 1 69 ? -6.899 -0.312 5.054 1.00 93.06 69 ALA A O 1
ATOM 500 N N . GLY A 1 70 ? -8.534 -1.254 6.252 1.00 92.88 70 GLY A N 1
ATOM 501 C CA . GLY A 1 70 ? -8.145 -2.632 5.956 1.00 92.88 70 GLY A CA 1
ATOM 502 C C . GLY A 1 70 ? -8.182 -2.942 4.459 1.00 92.88 70 GLY A C 1
ATOM 503 O O . GLY A 1 70 ? -7.225 -3.499 3.930 1.00 92.88 70 GLY A O 1
ATOM 504 N N . MET A 1 71 ? -9.236 -2.514 3.757 1.00 94.12 71 MET A N 1
ATOM 505 C CA . MET A 1 71 ? -9.313 -2.650 2.302 1.00 94.12 71 MET A CA 1
ATOM 506 C C . MET A 1 71 ? -8.183 -1.889 1.614 1.00 94.12 71 MET A C 1
ATOM 508 O O . MET A 1 71 ? -7.490 -2.484 0.799 1.00 94.12 71 MET A O 1
ATOM 512 N N . SER A 1 72 ? -7.932 -0.625 1.975 1.00 91.69 72 SER A N 1
ATOM 513 C CA . SER A 1 72 ? -6.848 0.150 1.362 1.00 91.69 72 SER A CA 1
ATOM 514 C C . SER A 1 72 ? -5.472 -0.470 1.596 1.00 91.69 72 SER A C 1
ATOM 516 O O . SER A 1 72 ? -4.644 -0.433 0.690 1.00 91.69 72 SER A O 1
ATOM 518 N N . ALA A 1 73 ? -5.233 -1.089 2.758 1.00 91.69 73 ALA A N 1
ATOM 519 C CA . ALA A 1 73 ? -3.973 -1.775 3.037 1.00 91.69 73 ALA A CA 1
ATOM 520 C C . ALA A 1 73 ? -3.711 -2.923 2.046 1.00 91.69 73 ALA A C 1
ATOM 522 O O . ALA A 1 73 ? -2.577 -3.126 1.629 1.00 91.69 73 ALA A O 1
ATOM 523 N N . VAL A 1 74 ? -4.759 -3.634 1.620 1.00 89.94 74 VAL A N 1
ATOM 524 C CA . VAL A 1 74 ? -4.654 -4.744 0.660 1.00 89.94 74 VAL A CA 1
ATOM 525 C C . VAL A 1 74 ? -4.701 -4.254 -0.788 1.00 89.94 74 VAL A C 1
ATOM 527 O O . VAL A 1 74 ? -3.954 -4.736 -1.633 1.00 89.94 74 VAL A O 1
ATOM 530 N N . THR A 1 75 ? -5.565 -3.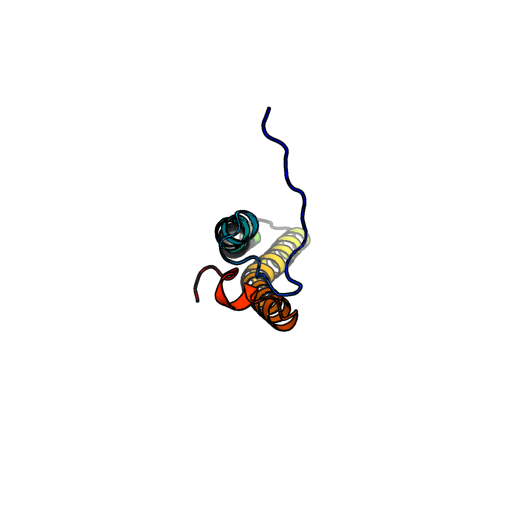290 -1.107 1.00 89.75 75 THR A N 1
ATOM 531 C CA . THR A 1 75 ? -5.772 -2.853 -2.494 1.00 89.75 75 THR A CA 1
ATOM 532 C C . THR A 1 75 ? -4.678 -1.924 -3.000 1.00 89.75 75 THR A C 1
ATOM 534 O O . THR A 1 75 ? -4.428 -1.908 -4.198 1.00 89.75 75 THR A O 1
ATOM 537 N N . THR A 1 76 ? -4.016 -1.159 -2.127 1.00 89.88 76 THR A N 1
ATOM 538 C CA . THR A 1 76 ? -2.929 -0.247 -2.526 1.00 89.88 76 THR A CA 1
ATOM 539 C C . THR A 1 76 ? -1.762 -0.973 -3.207 1.00 89.88 76 THR A C 1
ATOM 541 O O . THR A 1 76 ? -1.415 -0.577 -4.319 1.00 89.88 76 THR A O 1
ATOM 544 N N . PRO A 1 77 ? -1.178 -2.048 -2.636 1.00 85.44 77 PRO A N 1
ATOM 545 C CA . PRO A 1 77 ? -0.119 -2.788 -3.324 1.00 85.44 77 PRO A CA 1
ATOM 546 C C . PRO A 1 77 ? -0.617 -3.473 -4.607 1.00 85.44 77 PRO A C 1
ATOM 548 O O . PRO A 1 77 ? 0.102 -3.492 -5.599 1.00 85.44 77 PRO A O 1
ATOM 551 N N . LEU A 1 78 ? -1.863 -3.962 -4.647 1.00 87.19 78 LEU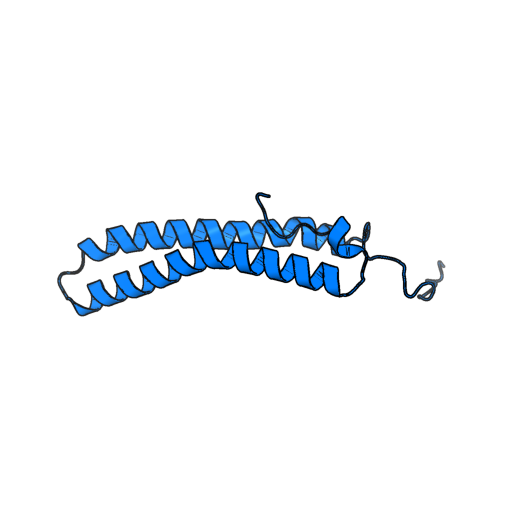 A N 1
ATOM 552 C CA . LEU A 1 78 ? -2.440 -4.532 -5.875 1.00 87.19 78 LEU A CA 1
ATOM 553 C C . LEU A 1 78 ? -2.580 -3.483 -6.986 1.00 87.19 78 LEU A C 1
ATOM 555 O O . LEU A 1 78 ? -2.291 -3.756 -8.147 1.00 87.19 78 LEU A O 1
ATOM 559 N N . PHE A 1 79 ? -2.998 -2.269 -6.635 1.00 86.38 79 PHE A N 1
ATOM 560 C CA . PHE A 1 79 ? -3.092 -1.164 -7.581 1.00 86.38 79 PHE A CA 1
ATOM 561 C C . PHE A 1 79 ? -1.710 -0.718 -8.072 1.00 86.38 79 PHE A C 1
ATOM 563 O O . PHE A 1 79 ? -1.550 -0.430 -9.255 1.00 86.38 79 PHE A O 1
ATOM 570 N N . ALA A 1 80 ? -0.703 -0.729 -7.195 1.00 85.31 80 ALA A N 1
ATOM 571 C CA . ALA A 1 80 ? 0.685 -0.474 -7.565 1.00 85.31 80 ALA A CA 1
ATOM 572 C C . ALA A 1 80 ? 1.200 -1.475 -8.616 1.00 85.31 80 ALA A C 1
ATOM 574 O O . ALA A 1 80 ? 1.760 -1.046 -9.621 1.00 85.31 80 ALA A O 1
ATOM 575 N N . VAL A 1 81 ? 0.918 -2.776 -8.452 1.00 82.75 81 VAL A N 1
ATOM 576 C CA . VAL A 1 81 ? 1.240 -3.812 -9.458 1.00 82.75 81 VAL A CA 1
ATOM 577 C C . VAL A 1 81 ? 0.568 -3.509 -10.800 1.00 82.75 81 VAL A C 1
ATOM 579 O O . VAL A 1 81 ? 1.193 -3.601 -11.851 1.00 82.75 81 VAL A O 1
ATOM 582 N N . VAL A 1 82 ? -0.712 -3.126 -10.783 1.00 82.81 82 VAL A N 1
ATOM 583 C CA . VAL A 1 82 ? -1.450 -2.792 -12.010 1.00 82.81 82 VAL A CA 1
ATOM 584 C C . VAL A 1 82 ? -0.835 -1.578 -12.715 1.00 82.81 82 VAL A C 1
ATOM 586 O O . VAL A 1 82 ? -0.700 -1.593 -13.936 1.00 82.81 82 VAL A O 1
ATOM 589 N N . ILE A 1 83 ? -0.422 -0.549 -11.969 1.00 82.19 83 ILE A N 1
ATOM 590 C CA . ILE A 1 83 ? 0.296 0.605 -12.532 1.00 82.19 83 ILE A CA 1
ATOM 591 C C . ILE A 1 83 ? 1.620 0.163 -13.162 1.00 82.19 83 ILE A C 1
ATOM 593 O O . ILE A 1 83 ? 1.922 0.580 -14.278 1.00 82.19 83 ILE A O 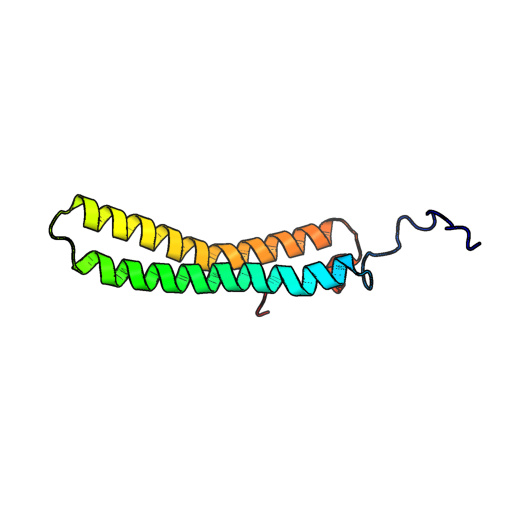1
ATOM 597 N N . GLU A 1 84 ? 2.384 -0.692 -12.484 1.00 74.88 84 GLU A N 1
ATOM 598 C CA . GLU A 1 84 ? 3.648 -1.229 -12.997 1.00 74.88 84 GLU A CA 1
ATOM 599 C C . GLU A 1 84 ? 3.440 -1.982 -14.325 1.00 74.88 84 GLU A C 1
ATOM 601 O O . GLU A 1 84 ? 4.150 -1.740 -15.302 1.00 74.88 84 GLU A O 1
ATOM 606 N N . MET A 1 85 ? 2.373 -2.785 -14.426 1.00 74.81 85 MET A N 1
ATOM 607 C CA . MET A 1 85 ? 1.976 -3.445 -15.677 1.00 74.81 85 MET A CA 1
ATOM 608 C C . MET A 1 85 ? 1.586 -2.448 -16.778 1.00 74.81 85 MET A C 1
ATOM 610 O O . MET A 1 85 ? 2.002 -2.613 -17.924 1.00 74.81 85 MET A O 1
ATOM 614 N N . PHE A 1 86 ? 0.819 -1.396 -16.462 1.00 75.69 86 PHE A N 1
ATOM 615 C CA . PHE A 1 86 ? 0.464 -0.358 -17.439 1.00 75.69 86 PHE A CA 1
ATOM 616 C C . PHE A 1 86 ? 1.692 0.385 -17.976 1.00 75.69 86 PHE A C 1
ATOM 618 O O . PHE A 1 86 ? 1.762 0.641 -19.177 1.00 75.69 86 PHE A O 1
ATOM 625 N N . ILE A 1 87 ? 2.673 0.673 -17.116 1.00 71.19 87 ILE A N 1
ATOM 626 C CA . ILE A 1 87 ? 3.959 1.274 -17.503 1.00 71.19 87 ILE A CA 1
ATOM 627 C C . ILE A 1 87 ? 4.770 0.332 -18.411 1.00 71.19 87 ILE A C 1
ATOM 629 O O . ILE A 1 87 ? 5.524 0.796 -19.267 1.00 71.19 87 ILE A O 1
ATOM 633 N N . GLY A 1 88 ? 4.614 -0.985 -18.263 1.00 66.06 88 GLY A N 1
ATOM 634 C CA . GLY A 1 88 ? 5.181 -1.964 -19.194 1.00 66.06 88 GLY A CA 1
ATOM 635 C C . GLY A 1 88 ? 4.469 -2.016 -20.541 1.00 66.06 88 GLY A C 1
ATOM 636 O O . GLY A 1 88 ? 5.121 -2.102 -21.581 1.00 66.06 88 GLY A O 1
ATOM 637 N N . PHE A 1 89 ? 3.140 -1.893 -20.556 1.00 66.88 89 PHE A N 1
ATOM 638 C CA . PHE A 1 89 ? 2.361 -1.885 -21.798 1.00 66.88 89 PHE A CA 1
ATOM 639 C C . PHE A 1 89 ? 2.558 -0.626 -22.646 1.00 66.88 89 PHE A C 1
ATOM 641 O O . PHE A 1 89 ? 2.366 -0.687 -23.860 1.00 66.88 89 PHE A O 1
ATOM 648 N N . THR A 1 90 ? 2.976 0.501 -22.060 1.00 65.50 90 THR A N 1
ATOM 649 C CA . THR A 1 90 ? 3.273 1.729 -22.817 1.00 65.50 90 THR A CA 1
ATOM 650 C C . THR A 1 90 ? 4.512 1.626 -23.715 1.00 65.50 90 THR A C 1
ATOM 652 O O . THR A 1 90 ? 4.840 2.591 -24.401 1.00 65.50 90 THR A O 1
ATOM 655 N N . GLY A 1 91 ? 5.192 0.470 -23.761 1.00 52.41 91 GLY A N 1
ATOM 656 C CA . GLY A 1 91 ? 6.289 0.189 -24.699 1.00 52.41 91 GLY A CA 1
ATOM 657 C C . GLY A 1 91 ? 7.570 0.975 -24.417 1.00 52.41 91 GLY A C 1
ATOM 658 O O . GLY A 1 91 ? 8.564 0.845 -25.127 1.00 52.41 91 GLY A O 1
ATOM 659 N N . THR A 1 92 ? 7.568 1.786 -23.367 1.00 55.38 92 THR A N 1
ATOM 660 C CA . THR A 1 92 ? 8.764 2.357 -22.778 1.00 55.38 92 THR A CA 1
ATOM 661 C C . THR A 1 92 ? 9.508 1.216 -22.084 1.00 55.38 92 THR A C 1
ATOM 663 O O . THR A 1 92 ? 8.905 0.442 -21.345 1.00 55.38 92 THR A O 1
ATOM 666 N N . SER A 1 93 ? 10.826 1.107 -22.263 1.00 55.38 93 SER A N 1
ATOM 667 C CA . SER A 1 93 ? 11.683 0.137 -21.548 1.00 55.38 93 SER A CA 1
ATOM 668 C C . SER A 1 93 ? 11.689 0.328 -20.014 1.00 55.38 93 SER A C 1
ATOM 670 O O . SER A 1 93 ? 12.522 -0.219 -19.306 1.00 55.38 93 SER A O 1
ATOM 672 N N . THR A 1 94 ? 10.766 1.136 -19.492 1.00 53.62 94 THR A N 1
ATOM 673 C CA . THR A 1 94 ? 10.531 1.504 -18.101 1.00 53.62 94 THR A CA 1
ATOM 674 C C . THR A 1 94 ? 10.153 0.363 -17.202 1.00 53.62 94 THR A C 1
ATOM 676 O O . THR A 1 94 ? 10.507 0.416 -16.035 1.00 53.62 94 THR A O 1
ATOM 679 N N . ALA A 1 95 ? 9.438 -0.644 -17.700 1.00 56.97 95 ALA A N 1
ATOM 680 C CA . ALA A 1 95 ? 9.077 -1.782 -16.859 1.00 56.97 95 ALA A CA 1
ATOM 681 C C . ALA A 1 95 ? 10.297 -2.595 -16.407 1.00 56.97 95 ALA A C 1
ATOM 683 O O . ALA A 1 95 ? 10.235 -3.244 -15.374 1.00 56.97 95 ALA A O 1
ATOM 684 N N . GLU A 1 96 ? 11.421 -2.521 -17.126 1.00 58.66 96 GLU A N 1
ATOM 685 C CA . GLU A 1 96 ? 12.667 -3.179 -16.710 1.00 58.66 96 GLU A CA 1
ATOM 686 C C . GLU A 1 96 ? 13.440 -2.377 -15.653 1.00 58.66 96 GLU A C 1
ATOM 688 O O . GLU A 1 96 ? 14.388 -2.888 -15.062 1.00 58.66 96 GLU A O 1
ATOM 693 N N . CYS A 1 97 ? 13.067 -1.116 -15.417 1.00 64.38 97 CYS A N 1
ATOM 694 C CA . CYS A 1 97 ? 13.823 -0.215 -14.556 1.00 64.38 97 CYS A CA 1
ATOM 695 C C . CYS A 1 97 ? 12.976 0.577 -13.562 1.00 64.38 97 CYS A C 1
ATOM 697 O O . CYS A 1 97 ? 13.547 1.415 -12.875 1.00 64.38 97 CYS A O 1
ATOM 699 N N . VAL A 1 98 ? 11.660 0.361 -13.485 1.00 63.88 98 VAL A N 1
ATOM 700 C CA . VAL A 1 98 ? 10.747 1.023 -12.546 1.00 63.88 98 VAL A CA 1
ATOM 701 C C . VAL A 1 98 ? 10.075 -0.031 -11.670 1.00 63.88 98 VAL A C 1
ATOM 703 O O . VAL A 1 98 ? 9.205 -0.752 -12.139 1.00 63.88 98 VAL A O 1
ATOM 706 N N . SER A 1 99 ? 10.463 -0.089 -10.398 1.00 68.44 99 SER A N 1
ATOM 707 C CA . SER A 1 99 ? 9.842 -0.916 -9.365 1.00 68.44 99 SER A CA 1
ATOM 708 C C . SER A 1 99 ? 9.006 -0.015 -8.464 1.00 68.44 99 SER A C 1
ATOM 710 O O . SER A 1 99 ? 9.523 0.888 -7.803 1.00 68.44 99 SER A O 1
ATOM 712 N N . ILE A 1 100 ? 7.689 -0.213 -8.489 1.00 66.62 100 ILE A N 1
ATOM 713 C CA . ILE A 1 100 ? 6.735 0.580 -7.702 1.00 66.62 100 ILE A CA 1
ATOM 714 C C . ILE A 1 100 ? 6.323 -0.192 -6.457 1.00 66.62 100 ILE A C 1
ATOM 716 O O . ILE A 1 100 ? 5.970 0.404 -5.435 1.00 66.62 100 ILE A O 1
ATOM 720 N N . VAL A 1 101 ? 6.344 -1.520 -6.531 1.00 66.06 101 VAL A N 1
ATOM 721 C CA . VAL A 1 101 ? 5.864 -2.361 -5.447 1.00 66.06 101 VAL A CA 1
ATOM 722 C C . VAL A 1 101 ? 6.991 -2.619 -4.446 1.00 66.06 101 VAL A C 1
ATOM 724 O O . VAL A 1 101 ? 8.035 -3.146 -4.810 1.00 66.06 101 VAL A O 1
ATOM 727 N N . PRO A 1 102 ? 6.802 -2.290 -3.160 1.00 54.44 102 PRO A N 1
ATOM 728 C CA . PRO A 1 102 ? 7.905 -2.280 -2.205 1.00 54.44 102 PRO A CA 1
ATOM 729 C C . PRO A 1 102 ? 8.445 -3.653 -1.763 1.00 54.44 102 PRO A C 1
ATOM 731 O O . PRO A 1 102 ? 9.426 -3.665 -1.025 1.00 54.44 102 PRO A O 1
ATOM 734 N N . PHE A 1 103 ? 7.844 -4.791 -2.151 1.00 56.72 103 PHE A N 1
ATOM 735 C CA . PHE A 1 103 ? 8.161 -6.101 -1.544 1.00 56.72 103 PHE A CA 1
ATOM 736 C C . PHE A 1 103 ? 8.021 -7.339 -2.460 1.00 56.72 103 PHE A C 1
ATOM 738 O O . PHE A 1 103 ? 7.782 -8.431 -1.938 1.00 56.72 103 PHE A O 1
ATOM 745 N N . PHE A 1 104 ? 8.163 -7.209 -3.784 1.00 48.28 104 PHE A N 1
ATOM 746 C CA . PHE A 1 104 ? 8.235 -8.364 -4.698 1.00 48.28 104 PHE A CA 1
ATOM 747 C C . PHE A 1 104 ? 9.478 -8.307 -5.578 1.00 48.28 104 PHE A C 1
ATOM 749 O O . PHE A 1 104 ? 9.847 -7.183 -5.977 1.00 48.28 104 PHE A O 1
#

Solvent-accessible surface area (backbone atoms only — not comparable to full-atom values): 5720 Å² total; per-residue (Å²): 139,85,83,81,82,76,87,89,82,61,100,80,66,47,58,55,92,35,74,66,34,55,48,44,40,58,47,38,16,51,52,44,46,48,49,23,52,51,20,42,52,49,16,53,52,27,57,60,52,35,72,70,55,86,50,69,67,60,26,49,48,28,50,53,52,18,52,51,24,44,47,44,27,59,46,44,54,55,51,35,49,52,50,43,52,51,47,38,70,70,70,43,61,33,48,82,56,46,52,38,51,74,86,122